Protein AF-A0A2J4P6S6-F1 (afdb_monomer_lite)

Foldseek 3Di:
DDPVVLVVCVVCLVVDQADEAAADQDDDPLVSCLVQVNRAAYEHQDDVSQVVSVVSVHDEPPRYYYDHDCVVVDPVVVQDPPDAADAADAWAADCDPVHPVNDTDPNYDVLVPPDDDDCPVPPVSVSVSVSVSNHVCNNYDD

Sequence (142 aa):
MYAEGRDFIQSNIHKFHKTIIMPSTIRGYSDLFTNNSDKLVVFCRENTTFDYIKSLSYEPNKNVFIADDMAFYLDLSQYLSLKPAYKQQANCFRTDSESLTGEHKENNHDISLTWNGDYWDNEFLARNSTRCMINFLEEYKV

Organism: NCBI:txid1134687

Radius of gyration: 18.41 Å; chains: 1; bounding box: 43×31×49 Å

pLDDT: mean 93.1, std 5.66, range [71.31, 98.69]

Structure (mmCIF, N/CA/C/O backbone):
data_AF-A0A2J4P6S6-F1
#
_entry.id   AF-A0A2J4P6S6-F1
#
loop_
_atom_site.group_PDB
_atom_site.id
_atom_site.type_symbol
_atom_site.label_atom_id
_atom_site.label_alt_id
_atom_site.label_comp_id
_atom_site.label_asym_id
_atom_site.label_entity_id
_atom_site.label_seq_id
_atom_site.pdbx_PDB_ins_code
_atom_site.Cartn_x
_atom_site.Cartn_y
_atom_site.Cartn_z
_atom_site.occupancy
_atom_site.B_iso_or_equiv
_atom_site.auth_seq_id
_atom_site.auth_comp_id
_atom_site.auth_asym_id
_atom_site.auth_atom_id
_atom_site.pdbx_PDB_model_num
ATOM 1 N N . MET A 1 1 ? -7.792 1.653 1.579 1.00 85.50 1 MET A N 1
ATOM 2 C CA . MET A 1 1 ? -8.022 0.377 2.269 1.00 85.50 1 MET A CA 1
ATOM 3 C C . MET A 1 1 ? -8.975 -0.401 1.394 1.00 85.50 1 MET A C 1
ATOM 5 O O . MET A 1 1 ? -9.980 0.175 0.985 1.00 85.50 1 MET A O 1
ATOM 9 N N . TYR A 1 2 ? -8.634 -1.643 1.067 1.00 86.94 2 TYR A N 1
ATOM 10 C CA . TYR A 1 2 ? -9.495 -2.531 0.286 1.00 86.94 2 TYR A CA 1
ATOM 11 C C . TYR A 1 2 ? -10.687 -3.032 1.115 1.00 86.94 2 TYR A C 1
ATOM 13 O O . TYR A 1 2 ? -10.657 -2.971 2.349 1.00 86.94 2 TYR A O 1
ATOM 21 N N . ALA A 1 3 ? -11.750 -3.478 0.443 1.00 90.75 3 ALA A N 1
ATOM 22 C CA . ALA A 1 3 ? -12.999 -3.875 1.094 1.00 90.75 3 ALA A CA 1
ATOM 23 C C . ALA A 1 3 ? -12.799 -5.086 2.018 1.00 90.75 3 ALA A C 1
ATOM 25 O O . ALA A 1 3 ? -13.300 -5.090 3.138 1.00 90.75 3 ALA A O 1
ATOM 26 N N . GLU A 1 4 ? -11.970 -6.033 1.592 1.00 90.25 4 GLU A N 1
ATOM 27 C CA . GLU A 1 4 ? -11.601 -7.259 2.295 1.00 90.25 4 GLU A CA 1
ATOM 28 C C . GLU A 1 4 ? -10.930 -6.948 3.637 1.00 90.25 4 GLU A C 1
ATOM 30 O O . GLU A 1 4 ? -11.290 -7.512 4.670 1.00 90.25 4 GLU A O 1
ATOM 35 N N . GLY A 1 5 ? -10.006 -5.980 3.650 1.00 90.69 5 GLY A N 1
ATOM 36 C CA . GLY A 1 5 ? -9.366 -5.510 4.880 1.00 90.69 5 GLY A CA 1
ATOM 37 C C . GLY A 1 5 ? -10.370 -4.873 5.843 1.00 90.69 5 GLY A C 1
ATOM 38 O O . GLY A 1 5 ? -10.343 -5.148 7.044 1.00 90.69 5 GLY A O 1
ATOM 39 N N . ARG A 1 6 ? -11.308 -4.072 5.321 1.00 94.19 6 ARG A N 1
ATOM 40 C CA . ARG A 1 6 ? -12.404 -3.499 6.117 1.00 94.19 6 ARG A CA 1
ATOM 41 C C . ARG A 1 6 ? -13.292 -4.593 6.709 1.00 94.19 6 ARG A C 1
ATOM 43 O O . ARG A 1 6 ? -13.589 -4.539 7.901 1.00 94.19 6 ARG A O 1
ATOM 50 N N . ASP A 1 7 ? -13.697 -5.571 5.905 1.00 94.81 7 ASP A N 1
ATOM 51 C CA . ASP A 1 7 ? -14.593 -6.657 6.316 1.00 94.81 7 ASP A CA 1
ATOM 52 C C . ASP A 1 7 ? -13.943 -7.562 7.367 1.00 94.81 7 ASP A C 1
ATOM 54 O O . ASP A 1 7 ? -14.583 -7.931 8.360 1.00 94.81 7 ASP A O 1
ATOM 58 N N . PHE A 1 8 ? -12.648 -7.849 7.211 1.00 93.75 8 PHE A N 1
ATOM 59 C CA . PHE A 1 8 ? -11.868 -8.570 8.209 1.00 93.75 8 PHE A CA 1
ATOM 60 C C . PHE A 1 8 ? -11.841 -7.830 9.548 1.00 93.75 8 PHE A C 1
ATOM 62 O O . PHE A 1 8 ? -12.142 -8.433 10.584 1.00 93.75 8 PHE A O 1
ATOM 69 N N . ILE A 1 9 ? -11.515 -6.531 9.537 1.00 95.12 9 ILE A N 1
ATOM 70 C CA . ILE A 1 9 ? -11.479 -5.713 10.755 1.00 95.12 9 ILE A CA 1
ATOM 71 C C . ILE A 1 9 ? -12.866 -5.707 11.395 1.00 95.12 9 ILE A C 1
ATOM 73 O O . ILE A 1 9 ? -12.996 -6.074 12.559 1.00 95.12 9 ILE A O 1
ATOM 77 N N . GLN A 1 10 ? -13.914 -5.378 10.641 1.00 94.62 10 GLN A N 1
ATOM 78 C CA . GLN A 1 10 ? -15.279 -5.286 11.161 1.00 94.62 10 GLN A CA 1
ATOM 79 C C . GLN A 1 10 ? -15.755 -6.603 11.796 1.00 94.62 10 GLN A C 1
ATOM 81 O O . GLN A 1 10 ? -16.365 -6.592 12.866 1.00 94.62 10 GLN A O 1
ATOM 86 N N . SER A 1 11 ? -15.406 -7.742 11.195 1.00 96.06 11 SER A N 1
ATOM 87 C CA . SER A 1 11 ? -15.782 -9.071 11.693 1.00 96.06 11 SER A CA 1
ATOM 88 C C . SER A 1 11 ? -14.994 -9.513 12.932 1.00 96.06 11 SER A C 1
ATOM 90 O O . SER A 1 11 ? -15.455 -10.378 13.679 1.00 96.06 11 SER A O 1
ATOM 92 N N . ASN A 1 12 ? -13.805 -8.950 13.173 1.00 96.38 12 ASN A N 1
ATOM 93 C CA . ASN A 1 12 ? -12.882 -9.446 14.198 1.00 96.38 12 ASN A CA 1
ATOM 94 C C . ASN A 1 12 ? -12.473 -8.409 15.253 1.00 96.38 12 ASN A C 1
ATOM 96 O O . ASN A 1 12 ? -11.832 -8.781 16.231 1.00 96.38 12 ASN A O 1
ATOM 100 N N . ILE A 1 13 ? -12.871 -7.141 15.139 1.00 95.38 13 ILE A N 1
ATOM 101 C CA . ILE A 1 13 ? -12.402 -6.061 16.026 1.00 95.38 13 ILE A CA 1
ATOM 102 C C . ILE A 1 13 ? -12.715 -6.289 17.512 1.00 95.38 13 ILE A C 1
ATOM 104 O O . ILE A 1 13 ? -11.995 -5.830 18.399 1.00 95.38 13 ILE A O 1
ATOM 108 N N . HIS A 1 14 ? -13.774 -7.042 17.817 1.00 94.50 14 HIS A N 1
ATOM 109 C CA . HIS A 1 14 ? -14.124 -7.418 19.186 1.00 94.50 14 HIS A CA 1
ATOM 110 C C . HIS A 1 14 ? -13.141 -8.424 19.806 1.00 94.50 14 HIS A C 1
ATOM 112 O O . HIS A 1 14 ? -13.028 -8.468 21.028 1.00 94.50 14 HIS A O 1
ATOM 118 N N . LYS A 1 15 ? -12.407 -9.187 18.986 1.00 96.62 15 LYS A N 1
ATOM 119 C CA . LYS A 1 15 ? -11.441 -10.209 19.419 1.00 96.62 15 LYS A CA 1
ATOM 120 C C . LYS A 1 15 ? -10.085 -9.625 19.813 1.00 96.62 15 LYS A C 1
ATOM 122 O O . LYS A 1 15 ? -9.295 -10.311 20.454 1.00 96.62 15 LYS A O 1
ATOM 127 N N . PHE A 1 16 ? -9.809 -8.378 19.436 1.00 94.94 16 PHE A N 1
ATOM 128 C CA . PHE A 1 16 ? -8.520 -7.733 19.662 1.00 94.94 16 PHE A CA 1
ATOM 129 C C . PHE A 1 16 ? -8.631 -6.601 20.688 1.00 94.94 16 PHE A C 1
ATOM 131 O O . PHE A 1 16 ? -9.635 -5.885 20.747 1.00 94.94 16 PHE A O 1
ATOM 138 N N . HIS A 1 17 ? -7.571 -6.423 21.484 1.00 95.56 17 HIS A N 1
ATOM 139 C CA . HIS A 1 17 ? -7.441 -5.275 22.387 1.00 95.56 17 HIS A CA 1
ATOM 140 C C . HIS A 1 17 ? -7.267 -3.971 21.597 1.00 95.56 17 HIS A C 1
ATOM 142 O O . HIS A 1 17 ? -7.951 -2.983 21.847 1.00 95.56 17 HIS A O 1
ATOM 148 N N . LYS A 1 18 ? -6.375 -4.003 20.604 1.00 96.50 18 LYS A N 1
ATOM 149 C CA . LYS A 1 18 ? -6.148 -2.948 19.617 1.00 96.50 18 LYS A CA 1
ATOM 150 C C . LYS A 1 18 ? -5.921 -3.584 18.253 1.00 96.50 18 LYS A C 1
ATOM 152 O O . LYS A 1 18 ? -5.437 -4.709 18.172 1.00 96.50 18 LYS A O 1
ATOM 157 N N . THR A 1 19 ? -6.245 -2.853 17.197 1.00 97.12 19 THR A N 1
ATOM 158 C CA . THR A 1 19 ? -5.905 -3.205 15.816 1.00 97.12 19 THR A CA 1
ATOM 159 C C . THR A 1 19 ? -5.085 -2.070 15.223 1.00 97.12 19 THR A C 1
ATOM 161 O O . THR A 1 19 ? -5.526 -0.920 15.213 1.00 97.12 19 THR A O 1
ATOM 164 N N . ILE A 1 20 ? -3.880 -2.394 14.763 1.00 97.44 20 ILE A N 1
ATOM 165 C CA . ILE A 1 20 ? -2.968 -1.438 14.137 1.00 97.44 20 ILE A CA 1
ATOM 166 C C . ILE A 1 20 ? -3.108 -1.578 12.625 1.00 97.44 20 ILE A C 1
ATOM 168 O O . ILE A 1 20 ? -2.944 -2.669 12.084 1.00 97.44 20 ILE A O 1
ATOM 172 N N . ILE A 1 21 ? -3.406 -0.474 11.951 1.00 97.31 21 ILE A N 1
ATOM 173 C CA . ILE A 1 21 ? -3.408 -0.388 10.493 1.00 97.31 21 ILE A CA 1
ATOM 174 C C . ILE A 1 21 ? -2.062 0.206 10.083 1.00 97.31 21 ILE A C 1
ATOM 176 O O . ILE A 1 21 ? -1.791 1.370 10.374 1.00 97.31 21 ILE A O 1
ATOM 180 N N . MET A 1 22 ? -1.226 -0.613 9.440 1.00 97.25 22 MET A N 1
ATOM 181 C CA . MET A 1 22 ? 0.080 -0.217 8.890 1.00 97.25 22 MET A CA 1
ATOM 182 C C . MET A 1 22 ? -0.072 0.897 7.835 1.00 97.25 22 MET A C 1
ATOM 184 O O . MET A 1 22 ? -1.178 1.038 7.304 1.00 97.25 22 MET A O 1
ATOM 188 N N . PRO A 1 23 ? 0.994 1.667 7.510 1.00 98.19 23 PRO A N 1
ATOM 189 C CA . PRO A 1 23 ? 0.936 2.805 6.588 1.00 98.19 23 PRO A CA 1
ATOM 190 C C . PRO A 1 23 ? 0.081 2.533 5.346 1.00 98.19 23 PRO A C 1
ATOM 192 O O . PRO A 1 23 ? 0.438 1.738 4.482 1.00 98.19 23 PRO A O 1
ATOM 195 N N . SER A 1 24 ? -1.089 3.170 5.287 1.00 97.50 24 SER A N 1
ATOM 196 C CA . SER A 1 24 ? -2.124 2.883 4.290 1.00 97.50 24 SER A CA 1
ATOM 197 C C . SER A 1 24 ? -2.709 4.164 3.707 1.00 97.50 24 SER A C 1
ATOM 199 O O . SER A 1 24 ? -2.797 5.185 4.387 1.00 97.50 24 SER A O 1
ATOM 201 N N . THR A 1 25 ? -3.176 4.099 2.458 1.00 97.00 25 THR A N 1
ATOM 202 C CA . THR A 1 25 ? -4.152 5.069 1.932 1.00 97.00 25 THR A CA 1
ATOM 203 C C . THR A 1 25 ? -5.548 4.604 2.327 1.00 97.00 25 THR A C 1
ATOM 205 O O . THR A 1 25 ? -5.894 3.443 2.099 1.00 97.00 25 THR A O 1
ATOM 208 N N . ILE A 1 26 ? -6.379 5.478 2.890 1.00 96.88 26 ILE A N 1
ATOM 209 C CA . ILE A 1 26 ? -7.745 5.173 3.328 1.00 96.88 26 ILE A CA 1
ATOM 210 C C . ILE A 1 26 ? -8.696 6.200 2.720 1.00 96.88 26 ILE A C 1
ATOM 212 O O . ILE A 1 26 ? -8.487 7.403 2.817 1.00 96.88 26 ILE A O 1
ATOM 216 N N . ARG A 1 27 ? -9.776 5.705 2.112 1.00 93.75 27 ARG A N 1
ATOM 217 C CA . ARG A 1 27 ? -10.855 6.517 1.554 1.00 93.75 27 ARG A CA 1
ATOM 218 C C . ARG A 1 27 ? -12.185 5.887 1.952 1.00 93.75 27 ARG A C 1
ATOM 220 O O . ARG A 1 27 ? -12.383 4.701 1.703 1.00 93.75 27 ARG A O 1
ATOM 227 N N . GLY A 1 28 ? -13.084 6.676 2.538 1.00 94.38 28 GLY A N 1
ATOM 228 C CA . GLY A 1 28 ? -14.400 6.203 2.977 1.00 94.38 28 GLY A CA 1
ATOM 229 C C . GLY A 1 28 ? -14.360 5.353 4.253 1.00 94.38 28 GLY A C 1
ATOM 230 O O . GLY A 1 28 ? -13.423 5.446 5.047 1.00 94.38 28 GLY A O 1
ATOM 231 N N . TYR A 1 29 ? -15.409 4.552 4.461 1.00 95.81 29 TYR A N 1
ATOM 232 C CA . TYR A 1 29 ? -15.620 3.726 5.661 1.00 95.81 29 TYR A CA 1
ATOM 233 C C . TYR A 1 29 ? -15.635 4.511 6.982 1.00 95.81 29 TYR A C 1
ATOM 235 O O . TYR A 1 29 ? -15.187 3.993 8.002 1.00 95.81 29 TYR A O 1
ATOM 243 N N . SER A 1 30 ? -16.153 5.745 6.980 1.00 96.44 30 SER A N 1
ATOM 244 C CA . SER A 1 30 ? -16.231 6.605 8.173 1.00 96.44 30 SER A CA 1
ATOM 245 C C . SER A 1 30 ? -16.790 5.867 9.389 1.00 96.44 30 SER A C 1
ATOM 247 O O . SER A 1 30 ? -16.192 5.923 10.455 1.00 96.44 30 SER A O 1
ATOM 249 N N . ASP A 1 31 ? -17.856 5.085 9.204 1.00 96.19 31 ASP A N 1
ATOM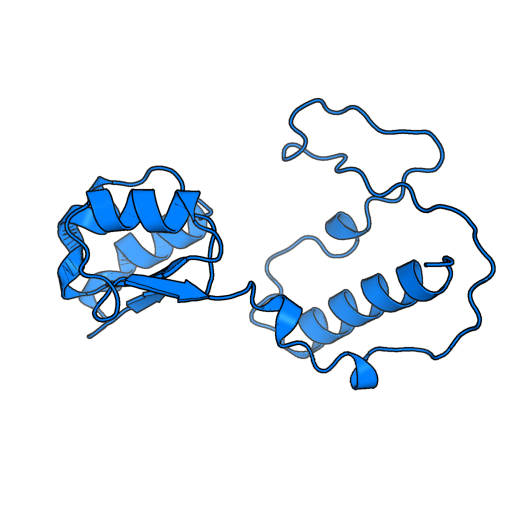 250 C CA . ASP A 1 31 ? -18.523 4.355 10.285 1.00 96.19 31 ASP A CA 1
ATOM 251 C C . ASP A 1 31 ? -17.599 3.346 10.978 1.00 96.19 31 ASP A C 1
ATOM 253 O O . ASP A 1 31 ? -17.670 3.185 12.195 1.00 96.19 31 ASP A O 1
ATOM 257 N N . LEU A 1 32 ? -16.698 2.687 10.237 1.00 95.94 32 LEU A N 1
ATOM 258 C CA . LEU A 1 32 ? -15.713 1.776 10.827 1.00 95.94 32 LEU A CA 1
ATOM 259 C C . LEU A 1 32 ? -14.791 2.536 11.784 1.00 95.94 32 LEU A C 1
ATOM 261 O O . LEU A 1 32 ? -14.565 2.089 12.907 1.00 95.94 32 LEU A O 1
ATOM 265 N N . PHE A 1 33 ? -14.256 3.667 11.331 1.00 97.06 33 PHE A N 1
ATOM 266 C CA . PHE A 1 33 ? -13.276 4.444 12.085 1.00 97.06 33 PHE A CA 1
ATOM 267 C C . PHE A 1 33 ? -13.924 5.177 13.260 1.00 97.06 33 PHE A C 1
ATOM 269 O O . PHE A 1 33 ? -13.424 5.111 14.379 1.00 97.06 33 PHE A O 1
ATOM 276 N N . THR A 1 34 ? -15.079 5.807 13.046 1.00 96.69 34 THR A N 1
ATOM 277 C CA . THR A 1 34 ? -15.804 6.527 14.096 1.00 96.69 34 THR A CA 1
ATOM 278 C C . THR A 1 34 ? -16.277 5.587 15.206 1.00 96.69 34 THR A C 1
ATOM 280 O O . THR A 1 34 ? -16.073 5.893 16.378 1.00 96.69 34 THR A O 1
ATOM 283 N N . ASN A 1 35 ? -16.837 4.418 14.866 1.00 95.88 35 ASN A N 1
ATOM 284 C CA . ASN A 1 35 ? -17.384 3.491 15.866 1.00 95.88 35 ASN A CA 1
ATOM 285 C C . ASN A 1 35 ? -16.317 2.688 16.627 1.00 95.88 35 ASN A C 1
ATOM 287 O O . ASN A 1 35 ? -16.661 1.989 17.574 1.00 95.88 35 ASN A O 1
ATOM 291 N N . ASN A 1 36 ? -15.047 2.741 16.209 1.00 95.56 36 ASN A N 1
ATOM 292 C CA . ASN A 1 36 ? -13.977 1.917 16.779 1.00 95.56 36 ASN A CA 1
ATOM 293 C C . ASN A 1 36 ? -12.679 2.707 17.035 1.00 95.56 36 ASN A C 1
ATOM 295 O O . ASN A 1 36 ? -11.581 2.139 17.035 1.00 95.56 36 ASN A O 1
ATOM 299 N N . SER A 1 37 ? -12.775 4.022 17.239 1.00 94.81 37 SER A N 1
ATOM 300 C CA . SER A 1 37 ? -11.623 4.909 17.477 1.00 94.81 37 SER A CA 1
ATOM 301 C C . SER A 1 37 ? -10.8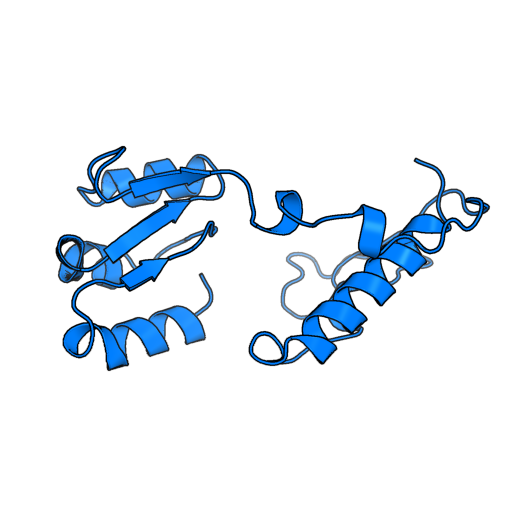38 4.563 18.751 1.00 94.81 37 SER A C 1
ATOM 303 O O . SER A 1 37 ? -9.640 4.844 18.857 1.00 94.81 37 SER A O 1
ATOM 305 N N . ASP A 1 38 ? -11.489 3.889 19.698 1.00 94.94 38 ASP A N 1
ATOM 306 C CA . ASP A 1 38 ? -10.912 3.339 20.920 1.00 94.94 38 ASP A CA 1
ATOM 307 C C . ASP A 1 38 ? -10.147 2.030 20.686 1.00 94.94 38 ASP A C 1
ATOM 309 O O . ASP A 1 38 ? -9.367 1.631 21.547 1.00 94.94 38 ASP A O 1
ATOM 313 N N . LYS A 1 39 ? -10.307 1.369 19.536 1.00 97.00 39 LYS A N 1
ATOM 314 C CA . LYS A 1 39 ? -9.618 0.113 19.197 1.00 97.00 39 LYS A CA 1
ATOM 315 C C . LYS A 1 39 ? -8.597 0.249 18.080 1.00 97.00 39 LYS A C 1
ATOM 317 O O . LYS A 1 39 ? -7.652 -0.537 18.029 1.00 97.00 39 LYS A O 1
ATOM 322 N N . LEU A 1 40 ? -8.765 1.228 17.204 1.00 97.81 40 LEU A N 1
ATOM 323 C CA . LEU A 1 40 ? -7.914 1.411 16.036 1.00 97.81 40 LEU A CA 1
ATOM 324 C C . LEU A 1 40 ? -6.733 2.340 16.328 1.00 97.81 40 LEU A C 1
ATOM 326 O O . LEU A 1 40 ? -6.882 3.387 16.954 1.00 97.81 40 LEU A O 1
ATOM 330 N N . VAL A 1 41 ? -5.563 1.962 15.820 1.00 98.31 41 VAL A N 1
ATOM 331 C CA . VAL A 1 41 ? -4.393 2.836 15.681 1.00 98.31 41 VAL A CA 1
ATOM 332 C C . VAL A 1 41 ? -4.025 2.863 14.206 1.00 98.31 41 VAL A C 1
ATOM 334 O O . VAL A 1 41 ? -3.806 1.809 13.612 1.00 98.31 41 VAL A O 1
ATOM 337 N N . VAL A 1 42 ? -3.998 4.047 13.602 1.00 98.38 42 VAL A N 1
ATOM 338 C CA . VAL A 1 42 ? -3.919 4.196 12.145 1.00 98.38 42 VAL A CA 1
ATOM 339 C C . VAL A 1 42 ? -2.624 4.885 11.741 1.00 98.38 42 VAL A C 1
ATOM 341 O O . VAL A 1 42 ? -2.358 6.005 12.170 1.00 98.38 42 VAL A O 1
ATOM 344 N N . PHE A 1 43 ? -1.845 4.236 10.881 1.00 98.62 43 PHE A N 1
ATOM 345 C CA . PHE A 1 43 ? -0.727 4.856 10.182 1.00 98.62 43 PHE A CA 1
ATOM 346 C C . PHE A 1 43 ? -1.157 5.206 8.755 1.00 98.62 43 PHE A C 1
ATOM 348 O O . PHE A 1 43 ? -1.592 4.355 7.977 1.00 98.62 43 PHE A O 1
ATOM 355 N N . CYS A 1 44 ? -1.045 6.482 8.417 1.00 98.56 44 CYS A N 1
ATOM 356 C CA . CYS A 1 44 ? -1.429 7.048 7.133 1.00 98.56 44 CYS A CA 1
ATOM 357 C C . CYS A 1 44 ? -0.166 7.246 6.294 1.00 98.56 44 CYS A C 1
ATOM 359 O O . CYS A 1 44 ? 0.778 7.875 6.771 1.00 98.56 44 CYS A O 1
ATOM 361 N N . ARG A 1 45 ? -0.146 6.739 5.055 1.00 98.31 45 ARG A N 1
ATOM 362 C CA . ARG A 1 45 ? 1.048 6.850 4.191 1.00 98.31 45 ARG A CA 1
ATOM 363 C C . ARG A 1 45 ? 1.182 8.178 3.436 1.00 98.31 45 ARG A C 1
ATOM 365 O O . ARG A 1 45 ? 2.121 8.375 2.676 1.00 98.31 45 ARG A O 1
ATOM 372 N N . GLU A 1 46 ? 0.188 9.053 3.571 1.00 98.31 46 GLU A N 1
ATOM 373 C CA . GLU A 1 46 ? 0.140 10.367 2.930 1.00 98.31 46 GLU A CA 1
ATOM 374 C C . GLU A 1 46 ? -0.814 11.322 3.684 1.00 98.31 46 GLU A C 1
ATOM 376 O O . GLU A 1 46 ? -1.609 10.892 4.532 1.00 98.31 46 GLU A O 1
ATOM 381 N N . ASN A 1 47 ? -0.711 12.626 3.390 1.00 98.38 47 ASN A N 1
ATOM 382 C CA . ASN A 1 47 ? -1.414 13.701 4.104 1.00 98.38 47 ASN A CA 1
ATOM 383 C C . ASN A 1 47 ? -2.939 13.705 3.914 1.00 98.38 47 ASN A C 1
ATOM 385 O O . ASN A 1 47 ? -3.664 13.951 4.868 1.00 98.38 47 ASN A O 1
ATOM 389 N N . THR A 1 48 ? -3.445 13.422 2.715 1.00 98.25 48 THR A N 1
ATOM 390 C CA . THR A 1 48 ? -4.888 13.336 2.435 1.00 98.25 48 THR A CA 1
ATOM 391 C C . THR A 1 48 ? -5.575 12.284 3.312 1.00 98.25 48 THR A C 1
ATOM 393 O O . THR A 1 48 ? -6.613 12.573 3.906 1.00 98.25 48 THR A O 1
ATOM 396 N N . THR A 1 49 ? -4.997 11.088 3.458 1.00 98.25 49 THR A N 1
ATOM 397 C CA . THR A 1 49 ? -5.517 10.064 4.381 1.00 98.25 49 THR A CA 1
ATOM 398 C C . THR A 1 49 ? -5.369 10.500 5.836 1.00 98.25 49 THR A C 1
ATOM 400 O O . THR A 1 49 ? -6.282 10.289 6.635 1.00 98.25 49 THR A O 1
ATOM 403 N N . PHE A 1 50 ? -4.242 11.117 6.196 1.00 98.62 50 PHE A N 1
ATOM 404 C CA . PHE A 1 50 ? -4.020 11.604 7.556 1.00 98.62 50 PHE A CA 1
ATOM 405 C C . PHE A 1 50 ? -5.063 12.646 7.976 1.00 98.62 50 PHE A C 1
ATOM 407 O O . PHE A 1 50 ? -5.696 12.496 9.023 1.00 98.62 50 PHE A O 1
ATOM 414 N N . ASP A 1 51 ? -5.301 13.647 7.131 1.00 98.44 51 ASP A N 1
ATOM 415 C CA . ASP A 1 51 ? -6.299 14.690 7.350 1.00 98.44 51 ASP A CA 1
ATOM 416 C C . ASP A 1 51 ? -7.716 14.108 7.398 1.00 98.44 51 ASP A C 1
ATOM 418 O O . ASP A 1 51 ? -8.511 14.483 8.265 1.00 98.44 51 ASP A O 1
ATOM 422 N N . TYR A 1 52 ? -8.015 13.134 6.531 1.00 98.38 52 TYR A N 1
ATOM 423 C CA . TYR A 1 52 ? -9.282 12.409 6.559 1.00 98.38 52 TYR A CA 1
ATOM 424 C C . TYR A 1 52 ? -9.509 11.701 7.902 1.00 98.38 52 TYR A C 1
ATOM 426 O O . TYR A 1 52 ? -10.525 11.946 8.550 1.00 98.38 52 TYR A O 1
ATOM 434 N N . ILE A 1 53 ? -8.569 10.874 8.370 1.00 98.25 53 ILE A N 1
ATOM 435 C CA . ILE A 1 53 ? -8.722 10.135 9.635 1.00 98.25 53 ILE A CA 1
ATOM 436 C C . ILE A 1 53 ? -8.774 11.089 10.833 1.00 98.25 53 ILE A C 1
ATOM 438 O O . ILE A 1 53 ? -9.610 10.926 11.721 1.00 98.25 53 ILE A O 1
ATOM 442 N N . LYS A 1 54 ? -7.949 12.141 10.832 1.00 97.88 54 LYS A N 1
ATOM 443 C CA . LYS A 1 54 ? -7.983 13.200 11.848 1.00 97.88 54 LYS A CA 1
ATOM 444 C C . LYS A 1 54 ? -9.353 13.886 11.925 1.00 97.88 54 LYS A C 1
ATOM 446 O O . LYS A 1 54 ? -9.818 14.188 13.022 1.00 97.88 54 LYS A O 1
ATOM 451 N N . SER A 1 55 ? -10.027 14.094 10.789 1.00 97.75 55 SER A N 1
ATOM 452 C CA . SER A 1 55 ? -11.380 14.675 10.756 1.00 97.75 55 SER A CA 1
ATOM 453 C C . SER A 1 55 ? -12.440 13.808 11.451 1.00 97.75 55 SER A C 1
ATOM 455 O O . SER A 1 55 ? -13.464 14.329 11.885 1.00 97.75 55 SER A O 1
ATOM 457 N N . LEU A 1 56 ? -12.166 12.513 11.646 1.00 97.75 56 LEU A N 1
ATOM 458 C CA . LEU A 1 56 ? -13.031 11.551 12.340 1.00 97.75 56 LEU A CA 1
ATOM 459 C C . LEU A 1 56 ? -12.740 11.469 13.850 1.00 97.75 56 LEU A C 1
ATOM 461 O O . LEU A 1 56 ? -12.925 10.420 14.464 1.00 97.75 56 LEU A O 1
ATOM 465 N N . SER A 1 57 ? -12.265 12.568 14.447 1.00 96.31 57 SER A N 1
ATOM 466 C CA . SER A 1 57 ? -11.934 12.684 15.878 1.00 96.31 57 SER A CA 1
ATOM 467 C C . SER A 1 57 ? -10.743 11.835 16.349 1.00 96.31 57 SER A C 1
ATOM 469 O O . SER A 1 57 ? -10.618 11.558 17.542 1.00 96.31 57 SER A O 1
ATOM 471 N N . TYR A 1 58 ? -9.838 11.453 15.444 1.00 98.19 58 TYR A N 1
ATOM 472 C CA . TYR A 1 58 ? -8.561 10.848 15.827 1.00 98.19 58 TYR A CA 1
ATOM 473 C C . TYR A 1 58 ? -7.559 11.914 16.293 1.00 98.1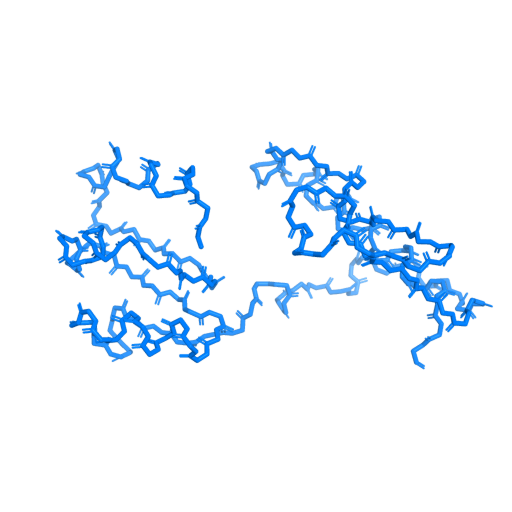9 58 TYR A C 1
ATOM 475 O O . TYR A 1 58 ? -7.462 13.004 15.728 1.00 98.19 58 TYR A O 1
ATOM 483 N N . GLU A 1 59 ? -6.782 11.578 17.319 1.00 98.06 59 GLU A N 1
ATOM 484 C CA . GLU A 1 59 ? -5.770 12.427 17.939 1.00 98.06 59 GLU A CA 1
ATOM 485 C C . GLU A 1 59 ? -4.381 12.134 17.333 1.00 98.06 59 GLU A C 1
ATOM 487 O O . GLU A 1 59 ? -3.859 11.014 17.478 1.00 98.06 59 GLU A O 1
ATOM 492 N N . PRO A 1 60 ? -3.753 13.126 16.669 1.00 98.25 60 PRO A N 1
ATOM 493 C CA . PRO A 1 60 ? -2.393 13.001 16.158 1.00 98.25 60 PRO A CA 1
ATOM 494 C C . PRO A 1 60 ? -1.406 12.548 17.232 1.00 98.25 60 PRO A C 1
ATOM 496 O O . PRO A 1 60 ? -1.454 13.022 18.366 1.00 98.25 60 PRO A O 1
ATOM 499 N N . ASN A 1 61 ? -0.489 11.657 16.857 1.00 97.50 61 ASN A N 1
ATOM 500 C CA . ASN A 1 61 ? 0.533 11.075 17.735 1.00 97.50 61 ASN A CA 1
ATOM 501 C C . ASN A 1 61 ? -0.008 10.198 18.883 1.00 97.50 61 ASN A C 1
ATOM 503 O O . ASN A 1 61 ? 0.758 9.807 19.763 1.00 97.50 61 ASN A O 1
ATOM 507 N N . LYS A 1 62 ? -1.306 9.862 18.881 1.00 97.69 62 LYS A N 1
ATOM 508 C CA . LYS A 1 62 ? -1.929 8.949 19.853 1.00 97.69 62 LYS A CA 1
ATOM 509 C C . LYS A 1 62 ? -2.560 7.742 19.174 1.00 97.69 62 LYS A C 1
ATOM 511 O O . LYS A 1 62 ? -2.202 6.609 19.479 1.00 97.69 62 LYS A O 1
ATOM 516 N N . ASN A 1 63 ? -3.507 7.977 18.269 1.00 97.75 63 ASN A N 1
ATOM 517 C CA . ASN A 1 63 ? -4.194 6.918 17.524 1.00 97.75 63 ASN A CA 1
ATOM 518 C C . ASN A 1 63 ? -4.226 7.164 16.009 1.00 97.75 63 ASN A C 1
ATOM 520 O O . ASN A 1 63 ? -4.699 6.296 15.276 1.00 97.75 63 ASN A O 1
ATOM 524 N N . VAL A 1 64 ? -3.673 8.284 15.533 1.00 98.56 64 VAL A N 1
ATOM 525 C CA . VAL A 1 64 ? -3.355 8.503 14.118 1.00 98.56 64 VAL A CA 1
ATOM 526 C C . VAL A 1 64 ? -1.939 9.054 13.956 1.00 98.56 64 VAL A C 1
ATOM 528 O O . VAL A 1 64 ? -1.511 9.950 14.688 1.00 98.56 64 VAL A O 1
ATOM 531 N N . PHE A 1 65 ? -1.216 8.509 12.983 1.00 98.69 65 PHE A N 1
ATOM 532 C CA . PHE A 1 65 ? 0.172 8.833 12.671 1.00 98.69 65 PHE A CA 1
ATOM 533 C C . PHE A 1 65 ? 0.336 8.996 11.163 1.00 98.69 65 PHE A C 1
ATOM 535 O O . PHE A 1 65 ? -0.405 8.393 10.387 1.00 98.69 65 PHE A O 1
ATOM 542 N N . ILE A 1 66 ? 1.326 9.783 10.754 1.00 98.31 66 ILE A N 1
ATOM 543 C CA . ILE A 1 66 ? 1.799 9.825 9.371 1.00 98.31 66 ILE A CA 1
ATOM 544 C C . ILE A 1 66 ? 3.158 9.128 9.299 1.00 98.31 66 ILE A C 1
ATOM 546 O O . ILE A 1 66 ? 3.981 9.293 10.199 1.00 98.31 66 ILE A O 1
ATOM 550 N N . ALA A 1 67 ? 3.367 8.316 8.270 1.00 98.06 67 ALA A N 1
ATOM 551 C CA . ALA A 1 67 ? 4.604 7.578 8.043 1.00 98.06 67 ALA A CA 1
ATOM 552 C C . ALA A 1 67 ? 4.792 7.322 6.544 1.00 98.06 67 ALA A C 1
ATOM 554 O O . ALA A 1 67 ? 3.833 7.426 5.784 1.00 98.06 67 ALA A O 1
ATOM 555 N N . ASP A 1 68 ? 6.001 6.965 6.124 1.00 98.25 68 ASP A N 1
ATOM 556 C CA . ASP A 1 68 ? 6.239 6.512 4.755 1.00 98.25 68 ASP A CA 1
ATOM 557 C C . ASP A 1 68 ? 5.565 5.154 4.491 1.00 98.25 68 ASP A C 1
ATOM 559 O O . ASP A 1 68 ? 5.257 4.391 5.412 1.00 98.25 68 ASP A O 1
ATOM 563 N N . ASP A 1 69 ? 5.331 4.843 3.214 1.00 97.75 69 ASP A N 1
ATOM 564 C CA . ASP A 1 69 ? 4.868 3.515 2.805 1.00 97.75 69 ASP A CA 1
ATOM 565 C C . ASP A 1 69 ? 5.881 2.431 3.221 1.00 97.75 69 ASP A C 1
ATOM 567 O O . ASP A 1 69 ? 7.095 2.649 3.228 1.00 97.75 69 ASP A O 1
ATOM 571 N N . MET A 1 70 ? 5.391 1.231 3.541 1.00 95.75 70 MET A N 1
ATOM 572 C CA . MET A 1 70 ? 6.242 0.122 3.980 1.00 95.75 70 MET A CA 1
ATOM 573 C C . MET A 1 70 ? 7.314 -0.266 2.952 1.00 95.75 70 MET A C 1
ATOM 575 O O . MET A 1 70 ? 8.355 -0.789 3.345 1.00 95.75 70 MET A O 1
ATOM 579 N N . ALA A 1 71 ? 7.114 0.028 1.663 1.00 94.69 71 ALA A N 1
ATOM 580 C CA . ALA A 1 71 ? 8.124 -0.191 0.629 1.00 94.69 71 ALA A CA 1
ATOM 581 C C . ALA A 1 71 ? 9.451 0.550 0.899 1.00 94.69 71 ALA A C 1
ATOM 583 O O . ALA A 1 71 ? 10.509 0.057 0.511 1.00 94.69 71 ALA A O 1
ATOM 584 N N . PHE A 1 72 ? 9.428 1.685 1.609 1.00 96.50 72 PHE A N 1
ATOM 585 C CA . PHE A 1 72 ? 10.640 2.437 1.964 1.00 96.50 72 PHE A CA 1
ATOM 586 C C . PHE A 1 72 ? 11.497 1.752 3.038 1.00 96.50 72 PHE A C 1
ATOM 588 O O . PHE A 1 72 ? 12.668 2.088 3.193 1.00 96.50 72 PHE A O 1
ATOM 595 N N . TYR A 1 73 ? 10.942 0.772 3.754 1.00 95.75 73 TYR A N 1
ATOM 596 C CA . TYR A 1 73 ? 11.666 -0.027 4.746 1.00 95.75 73 TYR A CA 1
ATOM 597 C C . TYR A 1 73 ? 12.326 -1.274 4.147 1.00 95.75 73 TYR A C 1
ATOM 599 O O . TYR A 1 73 ? 12.939 -2.057 4.875 1.00 95.75 73 TYR A O 1
ATOM 607 N N . LEU A 1 74 ? 12.196 -1.491 2.836 1.00 95.31 74 LEU A N 1
ATOM 608 C CA . LEU A 1 74 ? 12.815 -2.623 2.166 1.00 95.31 74 LEU A CA 1
ATOM 609 C C . LEU A 1 74 ? 14.344 -2.511 2.229 1.00 95.31 74 LEU A C 1
ATOM 611 O O . LEU A 1 74 ? 14.920 -1.522 1.774 1.00 95.31 74 LEU A O 1
ATOM 615 N N . ASP A 1 75 ? 15.014 -3.561 2.711 1.00 95.19 75 ASP A N 1
ATOM 616 C CA . ASP A 1 75 ? 16.466 -3.689 2.565 1.00 95.19 75 ASP A CA 1
ATOM 617 C C . ASP A 1 75 ? 16.810 -4.024 1.110 1.00 95.19 75 ASP A C 1
ATOM 619 O O . ASP A 1 75 ? 17.043 -5.179 0.748 1.00 95.19 75 ASP A O 1
ATOM 623 N N . LEU A 1 76 ? 16.804 -2.989 0.267 1.00 94.31 76 LEU A N 1
ATOM 624 C CA . LEU A 1 76 ? 16.984 -3.080 -1.179 1.00 94.31 76 LEU A CA 1
ATOM 625 C C . LEU A 1 76 ? 18.238 -3.875 -1.564 1.00 94.31 76 LEU A C 1
ATOM 627 O O . LEU A 1 76 ? 18.217 -4.604 -2.554 1.00 94.31 76 LEU A O 1
ATOM 631 N N . SER A 1 77 ? 19.303 -3.792 -0.761 1.00 93.69 77 SER A N 1
ATOM 632 C CA . SER A 1 77 ? 20.573 -4.471 -1.031 1.00 93.69 77 SER A CA 1
ATOM 633 C C . SER A 1 77 ? 20.431 -5.994 -1.149 1.00 93.69 77 SER A C 1
ATOM 635 O O . SER A 1 77 ? 21.151 -6.617 -1.926 1.00 93.69 77 SER A O 1
ATOM 637 N N . GLN A 1 78 ? 19.456 -6.589 -0.454 1.00 93.56 78 GLN A N 1
ATOM 638 C CA . GLN A 1 78 ? 19.186 -8.029 -0.500 1.00 93.56 78 GLN A CA 1
ATOM 639 C C . GLN A 1 78 ? 18.437 -8.476 -1.766 1.00 93.56 78 GLN A C 1
ATOM 641 O O . GLN A 1 78 ? 18.327 -9.677 -2.026 1.00 93.56 78 GLN A O 1
ATOM 646 N N . TYR A 1 79 ? 17.897 -7.532 -2.540 1.00 94.06 79 TYR A N 1
ATOM 647 C CA . TYR A 1 79 ? 17.021 -7.814 -3.678 1.00 94.06 79 TYR A CA 1
ATOM 648 C C . TYR A 1 79 ? 17.652 -7.497 -5.034 1.00 94.06 79 TYR A C 1
ATOM 650 O O . TYR A 1 79 ? 17.156 -8.002 -6.038 1.00 94.06 79 TYR A O 1
ATOM 658 N N . LEU A 1 80 ? 18.725 -6.704 -5.074 1.00 93.88 80 LEU A N 1
ATOM 659 C CA . LEU A 1 80 ? 19.412 -6.331 -6.313 1.00 93.88 80 LEU A CA 1
ATOM 660 C C . LEU A 1 80 ? 20.114 -7.535 -6.955 1.00 93.88 80 LEU A C 1
ATOM 662 O O . LEU A 1 80 ? 20.763 -8.326 -6.266 1.00 93.88 80 LEU A O 1
ATOM 666 N N . SER A 1 81 ? 20.044 -7.650 -8.285 1.00 93.19 81 SER A N 1
ATOM 667 C CA . SER A 1 81 ? 20.847 -8.625 -9.034 1.00 93.19 81 SER A CA 1
ATOM 668 C C . SER A 1 81 ? 22.194 -8.064 -9.498 1.00 93.19 81 SER A C 1
ATOM 670 O O . SER A 1 81 ? 23.043 -8.826 -9.961 1.00 93.19 81 SER A O 1
ATOM 672 N N . LEU A 1 82 ? 22.404 -6.753 -9.332 1.00 91.25 82 LEU A N 1
ATOM 673 C CA . LEU A 1 82 ? 23.597 -5.991 -9.707 1.00 91.25 82 LEU A CA 1
ATOM 674 C C . LEU A 1 82 ? 23.909 -6.068 -11.204 1.00 91.25 82 LEU A C 1
ATOM 676 O O . LEU A 1 82 ? 25.063 -5.949 -11.629 1.00 91.25 82 LEU A O 1
ATOM 680 N N . LYS A 1 83 ? 22.876 -6.279 -12.024 1.00 90.56 83 LYS A N 1
ATOM 681 C CA . LYS A 1 83 ? 23.017 -6.286 -13.477 1.00 90.56 83 LYS A CA 1
ATOM 682 C C . LYS A 1 83 ? 23.176 -4.861 -14.003 1.00 90.56 83 LYS A C 1
ATOM 684 O O . LYS A 1 83 ? 22.505 -3.949 -13.528 1.00 90.56 83 LYS A O 1
ATOM 689 N N . PRO A 1 84 ? 24.033 -4.649 -15.014 1.00 92.00 84 PRO A N 1
ATOM 690 C CA . PRO A 1 84 ? 24.152 -3.341 -15.632 1.00 92.00 84 PRO A CA 1
ATOM 691 C C . PRO A 1 84 ? 22.857 -2.983 -16.369 1.00 92.00 84 PRO A C 1
ATOM 693 O O . PRO A 1 84 ? 22.355 -3.766 -17.179 1.00 92.00 84 PRO A O 1
ATOM 696 N N . ALA A 1 85 ? 22.360 -1.771 -16.130 1.00 95.62 85 ALA A N 1
ATOM 697 C CA . ALA A 1 85 ? 21.226 -1.225 -16.859 1.00 95.62 85 ALA A CA 1
ATOM 698 C C . ALA A 1 85 ? 21.573 -1.023 -18.344 1.00 95.62 85 ALA A C 1
ATOM 700 O O . ALA A 1 85 ? 22.592 -0.417 -18.692 1.00 95.62 85 ALA A O 1
ATOM 701 N N . TYR A 1 86 ? 20.703 -1.501 -19.233 1.00 95.75 86 TYR A N 1
ATOM 702 C CA . TYR A 1 86 ? 20.897 -1.439 -20.687 1.00 95.75 86 TYR A CA 1
ATOM 703 C C . TYR A 1 86 ? 19.670 -0.920 -21.449 1.00 95.75 86 TYR A C 1
ATOM 705 O O . TYR A 1 86 ? 19.792 -0.534 -22.613 1.00 95.75 86 TYR A O 1
ATOM 713 N N . LYS A 1 87 ? 18.500 -0.863 -20.806 1.00 95.25 87 LYS A N 1
ATOM 714 C CA . LYS A 1 87 ? 17.254 -0.328 -21.362 1.00 95.25 87 LYS A CA 1
ATOM 715 C C . LYS A 1 87 ? 17.062 1.138 -20.969 1.00 95.25 87 LYS A C 1
ATOM 717 O O . LYS A 1 87 ? 17.581 1.601 -19.958 1.00 95.25 87 LYS A O 1
ATOM 722 N N . GLN A 1 88 ? 16.301 1.871 -21.781 1.00 94.25 88 GLN A N 1
ATOM 723 C CA . GLN A 1 88 ? 16.120 3.320 -21.616 1.00 94.25 88 GLN A CA 1
ATOM 724 C C . GLN A 1 88 ? 14.830 3.692 -20.879 1.00 94.25 88 GLN A C 1
ATOM 726 O O . GLN A 1 88 ? 14.845 4.605 -20.067 1.00 94.25 88 GLN A O 1
ATOM 731 N N . GLN A 1 89 ? 13.713 3.023 -21.175 1.00 94.31 89 GLN A N 1
ATOM 732 C CA . GLN A 1 89 ? 12.403 3.387 -20.634 1.00 94.31 89 GLN A CA 1
ATOM 733 C C . GLN A 1 89 ? 11.540 2.147 -20.418 1.00 94.31 89 GLN A C 1
ATOM 735 O O . GLN A 1 89 ? 11.405 1.329 -21.328 1.00 94.31 89 GLN A O 1
ATOM 740 N N . ALA A 1 90 ? 10.928 2.050 -19.238 1.00 93.94 90 ALA A N 1
ATOM 741 C CA . ALA A 1 90 ? 9.889 1.076 -18.924 1.00 93.94 90 ALA A CA 1
ATOM 742 C C . ALA A 1 90 ? 8.518 1.766 -18.913 1.00 93.94 90 ALA A C 1
ATOM 744 O O . ALA A 1 90 ? 8.357 2.818 -18.295 1.00 93.94 90 ALA A O 1
ATOM 745 N N . ASN A 1 91 ? 7.530 1.170 -19.579 1.00 94.44 91 ASN A N 1
ATOM 746 C CA . ASN A 1 91 ? 6.123 1.537 -19.428 1.00 94.44 91 ASN A CA 1
ATOM 747 C C . ASN A 1 91 ? 5.466 0.470 -18.540 1.00 94.44 91 ASN A C 1
ATOM 749 O O . ASN A 1 91 ? 5.480 -0.698 -18.916 1.00 94.44 91 ASN A O 1
ATOM 753 N N . CYS A 1 92 ? 4.931 0.863 -17.380 1.00 94.00 92 CYS A N 1
ATOM 754 C CA . CYS A 1 92 ? 4.359 -0.050 -16.377 1.00 94.00 92 CYS A CA 1
ATOM 755 C C . CYS A 1 92 ? 2.980 0.448 -15.906 1.00 94.00 92 CYS A C 1
ATOM 757 O O . CYS A 1 92 ? 2.809 0.886 -14.771 1.00 94.00 92 CYS A O 1
ATOM 759 N N . PHE A 1 93 ? 2.010 0.454 -16.814 1.00 93.56 93 PHE A N 1
ATOM 760 C CA . PHE A 1 93 ? 0.625 0.864 -16.590 1.00 93.56 93 PHE A CA 1
ATOM 761 C C . PHE A 1 93 ? -0.249 -0.337 -16.225 1.00 93.56 93 PHE A C 1
ATOM 763 O O . PHE A 1 93 ? -0.085 -1.418 -16.797 1.00 93.56 93 PHE A O 1
ATOM 770 N N . ARG A 1 94 ? -1.213 -0.113 -15.324 1.00 92.12 94 ARG A N 1
ATOM 771 C CA . ARG A 1 94 ? -2.239 -1.098 -14.959 1.00 92.12 94 ARG A CA 1
ATOM 772 C C . ARG A 1 94 ? -3.127 -1.424 -16.155 1.00 92.12 94 ARG A C 1
ATOM 774 O O . ARG A 1 94 ? -3.600 -0.525 -16.853 1.00 92.12 94 ARG A O 1
ATOM 781 N N . THR A 1 95 ? -3.381 -2.708 -16.341 1.00 91.19 95 THR A N 1
ATOM 782 C CA . THR A 1 95 ? -4.207 -3.273 -17.418 1.00 91.19 95 THR A CA 1
ATOM 783 C C . THR A 1 95 ? -5.514 -3.887 -16.920 1.00 91.19 95 THR A C 1
ATOM 785 O O . THR A 1 95 ? -6.365 -4.260 -17.725 1.00 91.19 95 THR A O 1
ATOM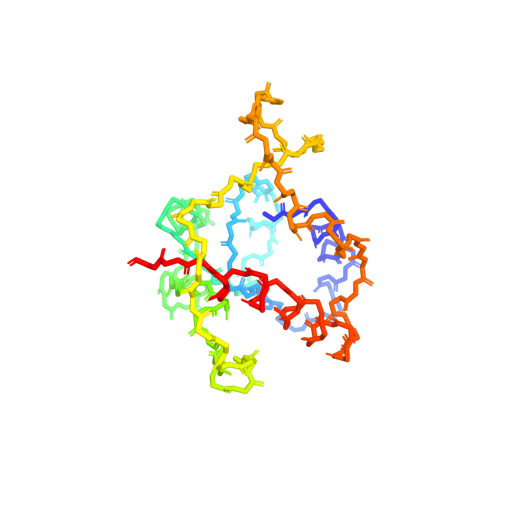 788 N N . ASP A 1 96 ? -5.694 -3.972 -15.604 1.00 88.88 96 ASP A N 1
ATOM 789 C CA . ASP A 1 96 ? -6.888 -4.497 -14.953 1.00 88.88 96 ASP A CA 1
ATOM 790 C C . ASP A 1 96 ? -7.871 -3.392 -14.528 1.00 88.88 96 ASP A C 1
ATOM 792 O O . ASP A 1 96 ? -7.721 -2.212 -14.853 1.00 88.88 96 ASP A O 1
ATOM 796 N N . SER A 1 97 ? -8.905 -3.787 -13.780 1.00 86.12 97 SER A N 1
ATOM 797 C CA . SER A 1 97 ? -9.983 -2.907 -13.320 1.00 86.12 97 SER A CA 1
ATOM 798 C C . SER A 1 97 ? -9.553 -1.835 -12.316 1.00 86.12 97 SER A C 1
ATOM 800 O O . SER A 1 97 ? -10.359 -0.968 -11.989 1.00 86.12 97 SER A O 1
ATOM 802 N N . GLU A 1 98 ? -8.321 -1.880 -11.802 1.00 83.69 98 GLU A N 1
ATOM 803 C CA . GLU A 1 98 ? -7.780 -0.783 -10.992 1.00 83.69 98 GLU A CA 1
ATOM 804 C C . GLU A 1 98 ? -7.308 0.403 -11.844 1.00 83.69 98 GLU A C 1
ATOM 806 O O . GLU A 1 98 ? -7.090 1.496 -11.315 1.00 83.69 98 GLU A O 1
ATOM 811 N N . SER A 1 99 ? -7.167 0.226 -13.162 1.00 89.56 99 SER A N 1
ATOM 812 C CA . SER A 1 99 ? -6.871 1.329 -14.070 1.00 89.56 99 SER A CA 1
ATOM 813 C C . SER A 1 99 ? -8.061 2.286 -14.169 1.00 89.56 99 SER A C 1
ATOM 815 O O . SER A 1 99 ? -9.168 1.891 -14.527 1.00 89.56 99 SER A O 1
ATOM 817 N N . LEU A 1 100 ? -7.831 3.573 -13.888 1.00 85.94 100 LEU A N 1
ATOM 818 C CA . LEU A 1 100 ? -8.878 4.600 -13.970 1.00 85.94 100 LEU A CA 1
ATOM 819 C C . LEU A 1 100 ? -9.320 4.889 -15.411 1.00 85.94 100 LEU A C 1
ATOM 821 O O . LEU A 1 100 ? -10.473 5.251 -15.631 1.00 85.94 100 LEU A O 1
ATOM 825 N N . THR A 1 101 ? -8.403 4.773 -16.375 1.00 88.62 101 THR A N 1
ATOM 826 C CA . THR A 1 101 ? -8.651 5.113 -17.787 1.00 88.62 101 THR A CA 1
ATOM 827 C C . THR A 1 101 ? -8.541 3.909 -18.719 1.00 88.62 101 THR A C 1
ATOM 829 O O . THR A 1 101 ? -9.058 3.960 -19.830 1.00 88.62 101 THR A O 1
ATOM 832 N N . GLY A 1 102 ? -7.864 2.832 -18.301 1.00 83.31 102 GLY A N 1
ATOM 833 C CA . GLY A 1 102 ? -7.538 1.685 -19.159 1.00 83.31 102 GLY A CA 1
ATOM 834 C C . GLY A 1 102 ? -6.468 1.978 -20.220 1.00 83.31 102 GLY A C 1
ATOM 835 O O . GLY A 1 102 ? -6.067 1.083 -20.968 1.00 83.31 102 GLY A O 1
ATOM 836 N N . GLU A 1 103 ? -5.981 3.217 -20.293 1.00 89.62 103 GLU A N 1
ATOM 837 C CA . GLU A 1 103 ? -4.992 3.636 -21.278 1.00 89.62 103 GLU A CA 1
ATOM 838 C C . GLU A 1 103 ? -3.591 3.171 -20.875 1.00 89.62 103 GLU A C 1
ATOM 840 O O . GLU A 1 103 ? -3.150 3.346 -19.738 1.00 89.62 103 GLU A O 1
ATOM 845 N N . HIS A 1 104 ? -2.860 2.612 -21.834 1.00 89.00 104 HIS A N 1
ATOM 846 C CA . HIS A 1 104 ? -1.462 2.237 -21.672 1.00 89.00 104 HIS A CA 1
ATOM 847 C C . HIS A 1 104 ? -0.684 2.550 -22.949 1.00 89.00 104 HIS A C 1
ATOM 849 O O . HIS A 1 104 ? -1.241 2.642 -24.042 1.00 89.00 104 HIS A O 1
ATOM 855 N N . LYS A 1 105 ? 0.625 2.747 -22.800 1.00 88.88 105 LYS A N 1
ATOM 856 C CA . LYS A 1 105 ? 1.531 3.008 -23.924 1.00 88.88 105 LYS A CA 1
ATOM 857 C C . LYS A 1 105 ? 1.984 1.703 -24.579 1.00 88.88 105 LYS A C 1
ATOM 859 O O . LYS A 1 105 ? 1.884 0.635 -23.983 1.00 88.88 105 LYS A O 1
ATOM 864 N N . GLU A 1 106 ? 2.535 1.794 -25.787 1.00 88.56 106 GLU A N 1
ATOM 865 C CA . GLU A 1 106 ? 3.202 0.655 -26.427 1.00 88.56 106 GLU A CA 1
ATOM 866 C C . GLU A 1 106 ? 4.325 0.088 -25.542 1.00 88.56 106 GLU A C 1
ATOM 868 O O . GLU A 1 106 ? 4.941 0.810 -24.751 1.00 88.56 106 GLU A O 1
ATOM 873 N N . ASN A 1 107 ? 4.604 -1.211 -25.690 1.00 91.06 107 ASN A N 1
ATOM 874 C CA . ASN A 1 107 ? 5.582 -1.944 -24.876 1.00 91.06 107 ASN A CA 1
ATOM 875 C C . ASN A 1 107 ? 5.317 -1.826 -23.362 1.00 91.06 107 ASN A C 1
ATOM 877 O O . ASN A 1 107 ? 6.241 -1.641 -22.568 1.00 91.06 107 ASN A O 1
ATOM 881 N N . ASN A 1 108 ? 4.041 -1.888 -22.967 1.00 94.62 108 ASN A N 1
ATOM 882 C CA . ASN A 1 108 ? 3.642 -1.896 -21.566 1.00 94.62 108 ASN A CA 1
ATOM 883 C C . ASN A 1 108 ? 3.934 -3.247 -20.899 1.00 94.62 108 ASN A C 1
ATOM 885 O O . ASN A 1 108 ? 3.550 -4.298 -21.411 1.00 94.62 108 ASN A O 1
ATOM 889 N N . HIS A 1 109 ? 4.539 -3.200 -19.719 1.00 93.62 109 HIS A N 1
ATOM 890 C CA . HIS A 1 109 ? 4.767 -4.340 -18.845 1.00 93.62 109 HIS A CA 1
ATOM 891 C C . HIS A 1 109 ? 4.081 -4.078 -17.504 1.00 93.62 109 HIS A C 1
ATOM 893 O O . HIS A 1 109 ? 4.620 -3.391 -16.638 1.00 93.62 109 HIS A O 1
ATOM 899 N N . ASP A 1 110 ? 2.885 -4.635 -17.322 1.00 92.38 110 ASP A N 1
ATOM 900 C CA . ASP A 1 110 ? 2.156 -4.555 -16.054 1.00 92.38 110 ASP A CA 1
ATOM 901 C C . ASP A 1 110 ? 2.780 -5.500 -15.015 1.00 92.38 110 ASP A C 1
ATOM 903 O O . ASP A 1 110 ? 2.315 -6.613 -14.761 1.00 92.38 110 ASP A O 1
ATOM 907 N N . ILE A 1 111 ? 3.910 -5.071 -14.450 1.00 92.12 111 ILE A N 1
ATOM 908 C CA . ILE A 1 111 ? 4.683 -5.871 -13.497 1.00 92.12 111 ILE A CA 1
ATOM 909 C C . ILE A 1 111 ? 3.940 -6.102 -12.179 1.00 92.12 111 ILE A C 1
ATOM 911 O O . ILE A 1 111 ? 4.229 -7.082 -11.495 1.00 92.12 111 ILE A O 1
ATOM 915 N N . SER A 1 112 ? 2.952 -5.266 -11.847 1.00 86.88 112 SER A N 1
ATOM 916 C CA . SER A 1 112 ? 2.100 -5.438 -10.667 1.00 86.88 112 SER A CA 1
ATOM 917 C C . SER A 1 112 ? 1.196 -6.665 -10.779 1.00 86.88 112 SER A C 1
ATOM 919 O O . SER A 1 112 ? 0.917 -7.306 -9.771 1.00 86.88 112 SER A O 1
ATOM 921 N N . LEU A 1 113 ? 0.788 -7.040 -11.996 1.00 85.62 113 LEU A N 1
ATOM 922 C CA . LEU A 1 113 ? -0.038 -8.225 -12.239 1.00 85.62 113 LEU A CA 1
ATOM 923 C C . LEU A 1 113 ? 0.753 -9.525 -12.413 1.00 85.62 113 LEU A C 1
ATOM 925 O O . LEU A 1 113 ? 0.147 -10.593 -12.499 1.00 85.62 113 LEU A O 1
ATOM 929 N N . THR A 1 114 ? 2.089 -9.473 -12.440 1.00 82.31 114 THR A N 1
ATOM 930 C CA . THR A 1 114 ? 2.917 -10.687 -12.593 1.00 82.31 114 THR A CA 1
ATOM 931 C C . THR A 1 114 ? 2.725 -11.679 -11.448 1.00 82.31 114 THR A C 1
ATOM 933 O O . THR A 1 114 ? 2.765 -12.888 -11.669 1.00 82.31 114 THR A O 1
ATOM 936 N N . TRP A 1 115 ? 2.467 -11.169 -10.243 1.00 78.00 115 TRP A N 1
ATOM 937 C CA . TRP A 1 115 ? 2.142 -11.946 -9.053 1.00 78.00 115 TRP A CA 1
ATOM 938 C C . TRP A 1 115 ? 0.890 -11.361 -8.400 1.00 78.00 115 TRP A C 1
ATOM 940 O O . TRP A 1 115 ? 0.977 -10.632 -7.417 1.00 78.00 115 TRP A O 1
ATOM 950 N N . ASN A 1 116 ? -0.277 -11.669 -8.970 1.00 75.75 116 ASN A N 1
ATOM 951 C CA . ASN A 1 116 ? -1.565 -11.231 -8.436 1.00 75.75 116 ASN A CA 1
ATOM 952 C C . ASN A 1 116 ? -2.222 -12.344 -7.601 1.00 75.75 116 ASN A C 1
ATOM 954 O O . ASN A 1 116 ? -2.425 -13.459 -8.092 1.00 75.75 116 ASN A O 1
ATOM 958 N N . GLY A 1 117 ? -2.513 -12.058 -6.333 1.00 74.44 117 GLY A N 1
ATOM 959 C CA . GLY A 1 117 ? -3.157 -12.981 -5.401 1.00 74.44 117 GLY A CA 1
ATOM 960 C C . GLY A 1 117 ? -2.870 -12.659 -3.935 1.00 74.44 117 GLY A C 1
ATOM 961 O O . GLY A 1 117 ? -2.119 -11.737 -3.612 1.00 74.44 117 GLY A O 1
ATOM 962 N N . ASP A 1 118 ? -3.491 -13.428 -3.044 1.00 71.38 118 ASP A N 1
ATOM 963 C CA . ASP A 1 118 ? -3.330 -13.293 -1.596 1.00 71.38 118 ASP A CA 1
ATOM 964 C C . ASP A 1 118 ? -2.082 -14.067 -1.142 1.00 71.38 118 ASP A C 1
ATOM 966 O O . ASP A 1 118 ? -2.156 -15.225 -0.742 1.00 71.38 118 ASP A O 1
ATOM 970 N N . TYR A 1 119 ? -0.909 -13.456 -1.332 1.00 74.00 119 TYR A N 1
ATOM 971 C CA . TYR A 1 119 ? 0.397 -14.071 -1.036 1.00 74.00 119 TYR A CA 1
ATOM 972 C C . TYR A 1 119 ? 1.156 -13.362 0.090 1.00 74.00 119 TYR A C 1
ATOM 974 O O . TYR A 1 119 ? 2.327 -13.653 0.336 1.00 74.00 119 TYR A O 1
ATOM 982 N N . TRP A 1 120 ? 0.514 -12.393 0.742 1.00 71.31 120 TRP A N 1
ATOM 983 C CA . TRP A 1 120 ? 1.134 -11.508 1.732 1.00 71.31 120 TRP A CA 1
ATOM 984 C C . TRP A 1 120 ? 1.461 -12.228 3.043 1.00 71.31 120 TRP A C 1
ATOM 986 O O . TRP A 1 120 ? 2.312 -11.770 3.802 1.00 71.31 120 TRP A O 1
ATOM 996 N N . ASP A 1 121 ? 0.799 -13.353 3.306 1.00 82.44 121 ASP A N 1
ATOM 997 C CA . ASP A 1 121 ? 1.040 -14.230 4.451 1.00 82.44 121 ASP A CA 1
ATOM 998 C C . ASP A 1 121 ? 2.209 -15.206 4.224 1.00 82.44 121 AS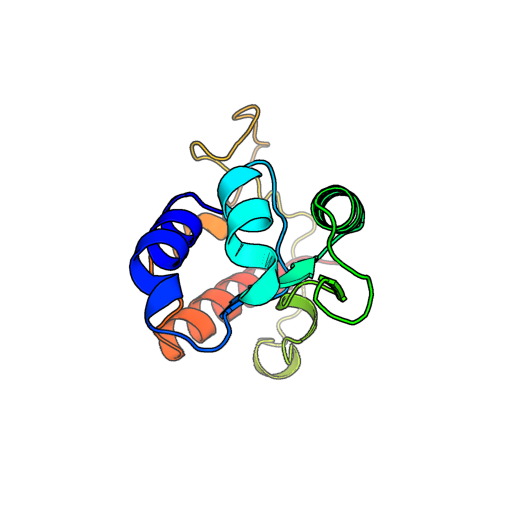P A C 1
ATOM 1000 O O . ASP A 1 121 ? 2.742 -15.778 5.178 1.00 82.44 121 ASP A O 1
ATOM 1004 N N . ASN A 1 122 ? 2.653 -15.371 2.974 1.00 89.94 122 ASN A N 1
ATOM 1005 C CA . ASN A 1 122 ? 3.761 -16.237 2.605 1.00 89.94 122 ASN A CA 1
ATOM 1006 C C . ASN A 1 122 ? 5.026 -15.421 2.324 1.00 89.94 122 ASN A C 1
ATOM 1008 O O . ASN A 1 122 ? 5.234 -14.894 1.228 1.00 89.94 122 ASN A O 1
ATOM 1012 N N . GLU A 1 123 ? 5.923 -15.399 3.308 1.00 90.62 123 GLU A N 1
ATOM 1013 C CA . GLU A 1 123 ? 7.189 -14.665 3.237 1.00 90.62 123 GLU A CA 1
ATOM 1014 C C . GLU A 1 123 ? 8.009 -14.995 1.977 1.00 90.62 123 GLU A C 1
ATOM 1016 O O . GLU A 1 123 ? 8.573 -14.098 1.349 1.00 90.62 123 GLU A O 1
ATOM 1021 N N . PHE A 1 124 ? 8.074 -16.267 1.572 1.00 90.50 124 PHE A N 1
ATOM 1022 C CA . PHE A 1 124 ? 8.865 -16.670 0.409 1.00 90.50 124 PHE A CA 1
ATOM 1023 C C . PHE A 1 124 ? 8.272 -16.142 -0.895 1.00 90.50 124 PHE A C 1
ATOM 1025 O O . PHE A 1 124 ? 9.022 -15.699 -1.768 1.00 90.50 124 PHE A O 1
ATOM 1032 N N . LEU A 1 125 ? 6.946 -16.179 -1.035 1.00 89.69 125 LEU A N 1
ATOM 1033 C CA . LEU A 1 125 ? 6.269 -15.643 -2.213 1.00 89.69 125 LEU A CA 1
ATOM 1034 C C . LEU A 1 125 ? 6.397 -14.122 -2.269 1.00 89.69 125 LEU A C 1
ATOM 1036 O O . LEU A 1 125 ? 6.834 -13.612 -3.298 1.00 89.69 125 LEU A O 1
ATOM 1040 N N . ALA A 1 126 ? 6.135 -13.421 -1.162 1.00 89.38 126 ALA A N 1
ATOM 1041 C CA . ALA A 1 126 ? 6.290 -11.968 -1.074 1.00 89.38 126 ALA A CA 1
ATOM 1042 C C . ALA A 1 126 ? 7.729 -11.514 -1.383 1.00 89.38 126 ALA A C 1
ATOM 1044 O O . A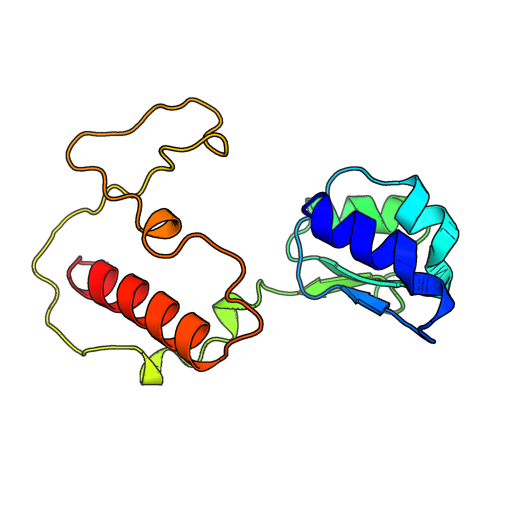LA A 1 126 ? 7.953 -10.554 -2.125 1.00 89.38 126 ALA A O 1
ATOM 1045 N N . ARG A 1 127 ? 8.732 -12.242 -0.876 1.00 90.50 127 ARG A N 1
ATOM 1046 C CA . ARG A 1 127 ? 10.145 -11.977 -1.174 1.00 90.50 127 ARG A CA 1
ATOM 1047 C C . ARG A 1 127 ? 10.462 -12.195 -2.653 1.00 90.50 127 ARG A C 1
ATOM 1049 O O . ARG A 1 127 ? 11.149 -11.381 -3.269 1.00 90.50 127 ARG A O 1
ATOM 1056 N N . ASN A 1 128 ? 9.992 -13.299 -3.231 1.00 90.19 128 ASN A N 1
ATOM 1057 C CA . ASN A 1 128 ? 10.282 -13.641 -4.621 1.00 90.19 128 ASN A CA 1
ATOM 1058 C C . ASN A 1 128 ? 9.589 -12.702 -5.613 1.00 90.19 128 ASN A C 1
ATOM 1060 O O . ASN A 1 128 ? 10.240 -12.280 -6.567 1.00 90.19 128 ASN A O 1
ATOM 1064 N N . SER A 1 129 ? 8.330 -12.329 -5.374 1.00 90.94 129 SER A N 1
ATOM 1065 C CA . SER A 1 129 ? 7.606 -11.373 -6.220 1.00 90.94 129 SER A CA 1
ATOM 1066 C C . SER A 1 129 ? 8.285 -10.002 -6.209 1.00 90.94 129 SER A C 1
ATOM 1068 O O . SER A 1 129 ? 8.591 -9.460 -7.273 1.00 90.94 129 SER A O 1
ATOM 1070 N N . THR A 1 130 ? 8.644 -9.505 -5.021 1.00 92.12 130 THR A N 1
ATOM 1071 C CA . THR A 1 130 ? 9.391 -8.249 -4.846 1.00 92.12 130 THR A CA 1
ATOM 1072 C C . THR A 1 130 ? 10.713 -8.279 -5.616 1.00 92.12 130 THR A C 1
ATOM 1074 O O . THR A 1 130 ? 11.020 -7.363 -6.379 1.00 92.12 130 THR A O 1
ATOM 1077 N N . ARG A 1 131 ? 11.477 -9.373 -5.496 1.00 92.44 131 ARG A N 1
ATOM 1078 C CA . ARG A 1 131 ? 12.740 -9.554 -6.226 1.00 92.44 131 ARG A CA 1
ATOM 1079 C C . ARG A 1 131 ? 12.548 -9.585 -7.744 1.00 92.44 131 ARG A C 1
ATOM 1081 O O . ARG A 1 131 ? 13.353 -9.005 -8.464 1.00 92.44 131 ARG A O 1
ATOM 1088 N N . CYS A 1 132 ? 11.498 -10.237 -8.244 1.00 92.06 132 CYS A N 1
ATOM 1089 C CA . CYS A 1 132 ? 11.185 -10.250 -9.675 1.00 92.06 132 CYS A CA 1
ATOM 1090 C C . CYS A 1 132 ? 10.914 -8.838 -10.213 1.00 92.06 132 CYS A C 1
ATOM 1092 O O . CYS A 1 132 ? 11.443 -8.487 -11.267 1.00 92.06 132 CYS A O 1
ATOM 1094 N N . MET A 1 133 ? 10.143 -8.026 -9.483 1.00 93.38 133 MET A N 1
ATOM 1095 C CA . MET A 1 133 ? 9.850 -6.644 -9.874 1.00 93.38 133 MET A CA 1
ATOM 1096 C C . MET A 1 133 ? 11.112 -5.773 -9.880 1.00 93.38 133 MET A C 1
ATOM 1098 O O . MET A 1 133 ? 11.358 -5.060 -10.850 1.00 93.38 133 MET A O 1
ATOM 1102 N N . ILE A 1 134 ? 11.942 -5.869 -8.836 1.00 94.50 134 ILE A N 1
ATOM 1103 C CA . ILE A 1 134 ? 13.195 -5.105 -8.731 1.00 94.50 134 ILE A CA 1
ATOM 1104 C C . ILE A 1 134 ? 14.159 -5.483 -9.853 1.00 94.50 134 ILE A C 1
ATOM 1106 O O . ILE A 1 134 ? 14.653 -4.602 -10.548 1.00 94.50 134 ILE A O 1
ATOM 1110 N N . ASN A 1 135 ? 14.368 -6.779 -10.092 1.00 93.56 135 ASN A N 1
ATOM 1111 C CA . ASN A 1 135 ? 15.273 -7.246 -11.143 1.00 93.56 135 ASN A CA 1
ATOM 1112 C C . ASN A 1 135 ? 14.815 -6.830 -12.544 1.00 93.56 135 ASN A C 1
ATOM 1114 O O . ASN A 1 135 ? 15.652 -6.574 -13.402 1.00 93.56 135 ASN A O 1
ATOM 1118 N N . PHE A 1 136 ? 13.502 -6.769 -12.789 1.00 94.19 136 PHE A N 1
ATOM 1119 C CA . PHE A 1 136 ? 12.979 -6.234 -14.044 1.00 94.19 136 PHE A CA 1
ATOM 1120 C C . PHE A 1 136 ? 13.333 -4.750 -14.199 1.00 94.19 136 PHE A C 1
ATOM 1122 O O . PHE A 1 136 ? 13.815 -4.345 -15.255 1.00 94.19 136 PHE A O 1
ATOM 1129 N N . LEU A 1 137 ? 13.120 -3.948 -13.150 1.00 94.19 137 LEU A N 1
ATOM 1130 C CA . LEU A 1 137 ? 13.389 -2.508 -13.171 1.00 94.19 137 LEU A CA 1
ATOM 1131 C C . LEU A 1 137 ? 14.890 -2.179 -13.216 1.00 94.19 137 LEU A C 1
ATOM 1133 O O . LEU A 1 137 ? 15.264 -1.185 -13.828 1.00 94.19 137 LEU A O 1
ATOM 1137 N N . GLU A 1 138 ? 15.749 -3.028 -12.649 1.00 94.69 138 GLU A N 1
ATOM 1138 C CA . GLU A 1 138 ? 17.212 -2.866 -12.649 1.00 94.69 138 GLU A CA 1
ATOM 1139 C C . GLU A 1 138 ? 17.816 -2.844 -14.066 1.00 94.69 138 GLU A C 1
ATOM 1141 O O . GLU A 1 138 ? 18.876 -2.266 -14.298 1.00 94.69 138 GLU A O 1
ATOM 1146 N N . GLU A 1 139 ? 17.128 -3.422 -15.052 1.00 94.44 139 GLU A N 1
ATOM 1147 C CA . GLU A 1 139 ? 17.577 -3.395 -16.445 1.00 94.44 139 GLU A CA 1
ATOM 1148 C C . GLU A 1 139 ? 17.459 -2.007 -17.096 1.00 94.44 139 GLU A C 1
ATOM 1150 O O . GLU A 1 139 ? 18.017 -1.797 -18.179 1.00 94.44 139 GLU A O 1
ATOM 1155 N N . TYR A 1 140 ? 16.748 -1.068 -16.468 1.00 94.44 140 TYR A N 1
ATOM 1156 C CA . TYR A 1 140 ? 16.460 0.266 -16.988 1.00 94.44 140 TYR A CA 1
ATOM 1157 C C . TYR A 1 140 ? 17.329 1.327 -16.314 1.00 94.44 140 TYR A C 1
ATOM 1159 O O . TYR A 1 140 ? 17.594 1.281 -15.116 1.00 94.44 140 TYR A O 1
ATOM 1167 N N . LYS A 1 141 ? 17.789 2.303 -17.098 1.00 90.12 141 LYS A N 1
ATOM 1168 C CA . LYS A 1 141 ? 18.565 3.429 -16.570 1.00 90.12 141 LYS A CA 1
ATOM 1169 C C . LYS A 1 141 ? 17.668 4.363 -15.753 1.00 90.12 141 LYS A C 1
ATOM 1171 O O . LYS A 1 141 ? 16.543 4.639 -16.167 1.00 90.12 141 LYS A O 1
ATOM 1176 N N . VAL A 1 142 ? 18.202 4.830 -14.623 1.00 76.94 142 VAL A N 1
ATOM 1177 C CA . VAL A 1 142 ? 17.603 5.850 -13.742 1.00 76.94 142 VAL A CA 1
ATOM 1178 C C . VAL A 1 142 ? 17.940 7.245 -14.252 1.00 76.94 142 VAL A C 1
ATOM 1180 O O . VAL A 1 142 ? 19.106 7.441 -14.669 1.00 76.94 142 VAL A O 1
#

Secondary structure (DSSP, 8-state):
--HHHHHHHHHHGGG-S-EEEEEE---S-HHHHHHTTTTEEEEESSHHHHHHHHHTTPPBTTTEEE---GGGG--GGGT---PPP-BS--B----STT-SS----TTB--GGGTT-SS-TT-HHHHHHHHHHHHHHHHTB--